Protein AF-A0A950A3G1-F1 (afdb_monomer)

pLDDT: mean 73.84, std 21.37, range [35.53, 98.0]

Foldseek 3Di:
DDDDDDDPDQADPVRHGDPPRDPCPVPDDPPDDDPVVVVVVQQQDADPVVRHGVVVVVVVVLVVCVVVVNVVSVQVVCCVPVNDDPDPPDPPPPPDDDPPDDPDPPDPDDDDPDDDDDDDDD

Structure (mmCIF, N/CA/C/O backbone):
data_AF-A0A950A3G1-F1
#
_entry.id   AF-A0A950A3G1-F1
#
loop_
_atom_site.group_PDB
_atom_site.id
_atom_site.type_symbol
_atom_site.label_atom_id
_atom_site.label_alt_id
_atom_site.label_comp_id
_atom_site.label_asym_id
_atom_site.label_entity_id
_atom_site.label_seq_id
_atom_site.pdbx_PDB_ins_code
_atom_site.Cartn_x
_atom_site.Cartn_y
_atom_site.Cartn_z
_atom_site.occupancy
_atom_site.B_iso_or_equiv
_atom_site.auth_seq_id
_atom_site.auth_comp_id
_atom_site.auth_asym_id
_atom_site.auth_atom_id
_atom_site.pdbx_PDB_model_num
ATOM 1 N N . MET A 1 1 ? 57.817 8.755 -22.681 1.00 37.53 1 MET A N 1
ATOM 2 C CA . MET A 1 1 ? 57.563 7.371 -22.216 1.00 37.53 1 MET A CA 1
ATOM 3 C C . MET A 1 1 ? 56.118 7.271 -21.725 1.00 37.53 1 MET A C 1
ATOM 5 O O . MET A 1 1 ? 55.855 7.614 -20.581 1.00 37.53 1 MET A O 1
ATOM 9 N N . ALA A 1 2 ? 55.164 6.903 -22.586 1.00 41.31 2 ALA A N 1
ATOM 10 C CA . ALA A 1 2 ? 53.751 6.778 -22.208 1.00 41.31 2 ALA A CA 1
ATOM 11 C C . ALA A 1 2 ? 53.476 5.365 -21.666 1.00 41.31 2 ALA A C 1
ATOM 13 O O . ALA A 1 2 ? 53.650 4.382 -22.387 1.00 41.31 2 ALA A O 1
ATOM 14 N N . LYS A 1 3 ? 53.083 5.254 -20.391 1.00 38.50 3 LYS A N 1
ATOM 15 C CA . LYS A 1 3 ? 52.658 3.985 -19.782 1.00 38.50 3 LYS A CA 1
ATOM 16 C C . LYS A 1 3 ? 51.283 3.604 -20.337 1.00 38.50 3 LYS A C 1
ATOM 18 O O . LYS A 1 3 ? 50.331 4.363 -20.204 1.00 38.50 3 LYS A O 1
ATOM 23 N N . ARG A 1 4 ? 51.183 2.427 -20.958 1.00 45.81 4 ARG A N 1
ATOM 24 C CA . ARG A 1 4 ? 49.903 1.784 -21.280 1.00 45.81 4 ARG A CA 1
ATOM 25 C C . ARG A 1 4 ? 49.371 1.165 -19.989 1.00 45.81 4 ARG A C 1
ATOM 27 O O . ARG A 1 4 ? 49.920 0.170 -19.525 1.00 45.81 4 ARG A O 1
ATOM 34 N N . GLU A 1 5 ? 48.359 1.775 -19.384 1.00 44.16 5 GLU A N 1
ATOM 35 C CA . GLU A 1 5 ? 47.671 1.188 -18.233 1.00 44.16 5 GLU A CA 1
ATOM 36 C C . GLU A 1 5 ? 46.819 0.004 -18.705 1.00 44.16 5 GLU A C 1
ATOM 38 O O . GLU A 1 5 ? 45.947 0.134 -19.566 1.00 44.16 5 GLU A O 1
ATOM 43 N N . ALA A 1 6 ? 47.125 -1.183 -18.182 1.00 46.53 6 ALA A N 1
ATOM 44 C CA . ALA A 1 6 ? 46.404 -2.408 -18.480 1.00 46.53 6 ALA A CA 1
ATOM 45 C C . ALA A 1 6 ? 44.956 -2.292 -17.980 1.00 46.53 6 ALA A C 1
ATOM 47 O O . ALA A 1 6 ? 44.712 -2.095 -16.792 1.00 46.53 6 ALA A O 1
ATOM 48 N N . THR A 1 7 ? 43.986 -2.423 -18.885 1.00 55.41 7 THR A N 1
ATOM 49 C CA . THR A 1 7 ? 42.561 -2.411 -18.545 1.00 55.41 7 THR A CA 1
ATOM 50 C C . THR A 1 7 ? 42.242 -3.653 -17.709 1.00 55.41 7 THR A C 1
ATOM 52 O O . THR A 1 7 ? 42.197 -4.771 -18.220 1.00 55.41 7 THR A O 1
ATOM 55 N N . GLU A 1 8 ? 42.071 -3.472 -16.402 1.00 62.94 8 GLU A N 1
ATOM 56 C CA . GLU A 1 8 ? 41.800 -4.550 -15.452 1.00 62.94 8 GLU A CA 1
ATOM 57 C C . GLU A 1 8 ? 40.549 -5.353 -15.863 1.00 62.94 8 GLU A C 1
ATOM 59 O O . GLU A 1 8 ? 39.466 -4.797 -16.079 1.00 62.94 8 GLU A O 1
ATOM 64 N N . LYS A 1 9 ? 40.684 -6.682 -15.983 1.00 66.00 9 LYS A N 1
ATOM 65 C CA . LYS A 1 9 ? 39.572 -7.588 -16.323 1.00 66.00 9 LYS A CA 1
ATOM 66 C C . LYS A 1 9 ? 38.455 -7.448 -15.283 1.00 66.00 9 LYS A C 1
ATOM 68 O O . LYS A 1 9 ? 38.609 -7.876 -14.140 1.00 66.00 9 LYS A O 1
ATOM 73 N N . LYS A 1 10 ? 37.299 -6.910 -15.697 1.00 74.06 10 LYS A N 1
ATOM 74 C CA . LYS A 1 10 ? 36.147 -6.661 -14.806 1.00 74.06 10 LYS A CA 1
ATOM 75 C C . LYS A 1 10 ? 35.378 -7.913 -14.354 1.00 74.06 10 LYS A C 1
ATOM 77 O O . LYS A 1 10 ? 34.407 -7.834 -13.598 1.00 74.06 10 LYS A O 1
ATOM 82 N N . ARG A 1 11 ? 35.765 -9.078 -14.871 1.00 83.88 11 ARG A N 1
ATOM 83 C CA . ARG A 1 11 ? 35.078 -10.354 -14.670 1.00 83.88 11 ARG A CA 1
ATOM 84 C C . ARG A 1 11 ? 36.040 -11.410 -14.132 1.00 83.88 11 ARG A C 1
ATOM 86 O O . ARG A 1 11 ? 37.248 -11.320 -14.353 1.00 83.88 11 ARG A O 1
ATOM 93 N N . ASP A 1 12 ? 35.505 -12.358 -13.375 1.00 87.12 12 ASP A N 1
ATOM 94 C CA . ASP A 1 12 ? 36.216 -13.566 -12.964 1.00 87.12 12 ASP A CA 1
ATOM 95 C C . ASP A 1 12 ? 36.264 -14.594 -14.107 1.00 87.12 12 ASP A C 1
ATOM 97 O O . ASP A 1 12 ? 35.640 -14.412 -15.156 1.00 87.12 12 ASP A O 1
ATOM 101 N N . ASP A 1 13 ? 36.993 -15.690 -13.899 1.00 85.75 13 ASP A N 1
ATOM 102 C CA . ASP A 1 13 ? 37.153 -16.752 -14.903 1.00 85.75 13 ASP A CA 1
ATOM 103 C C . ASP A 1 13 ? 35.841 -17.506 -15.195 1.00 85.75 13 ASP A C 1
ATOM 105 O O . ASP A 1 13 ? 35.749 -18.251 -16.166 1.00 85.75 13 ASP A O 1
ATOM 109 N N . LYS A 1 14 ? 34.797 -17.275 -14.385 1.00 86.56 14 LYS A N 1
ATOM 110 C CA . LYS A 1 14 ? 33.432 -17.791 -14.570 1.00 86.56 14 LYS A CA 1
ATOM 111 C C . LYS A 1 14 ? 32.496 -16.750 -15.205 1.00 86.56 14 LYS A C 1
ATOM 113 O O . LYS A 1 14 ? 31.288 -16.961 -15.260 1.00 86.56 14 LYS A O 1
ATOM 118 N N . GLY A 1 15 ? 33.029 -15.615 -15.663 1.00 85.94 15 GLY A N 1
ATOM 119 C CA . GLY A 1 15 ? 32.287 -14.557 -16.349 1.00 85.94 15 GLY A CA 1
ATOM 120 C C . GLY A 1 15 ? 31.462 -13.632 -15.444 1.00 85.94 15 GLY A C 1
ATOM 121 O O . GLY A 1 15 ? 30.763 -12.753 -15.959 1.00 85.94 15 GLY A O 1
ATOM 122 N N . ARG A 1 16 ? 31.541 -13.773 -14.117 1.00 87.56 16 ARG A N 1
ATOM 123 C CA . ARG A 1 16 ? 30.827 -12.935 -13.138 1.00 87.56 16 ARG A CA 1
ATOM 124 C 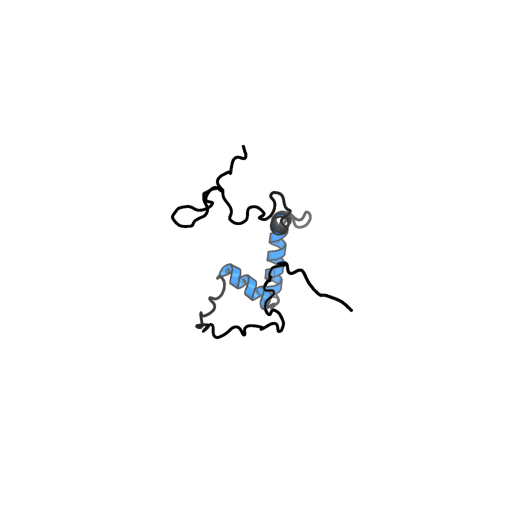C . ARG A 1 16 ? 31.598 -11.647 -12.889 1.00 87.56 16 ARG A C 1
ATOM 126 O O . ARG A 1 16 ? 32.824 -11.646 -12.930 1.00 87.56 16 ARG A O 1
ATOM 133 N N . PHE A 1 17 ? 30.906 -10.546 -12.600 1.00 87.00 17 PHE A N 1
ATOM 134 C CA . PHE A 1 17 ? 31.588 -9.324 -12.169 1.00 87.00 17 PHE A CA 1
ATOM 135 C C . PHE A 1 17 ? 32.329 -9.565 -10.854 1.00 87.00 17 PHE A C 1
ATOM 137 O O . PHE A 1 17 ? 31.805 -10.211 -9.943 1.00 87.00 17 PHE A O 1
ATOM 144 N N . ARG A 1 18 ? 33.557 -9.049 -10.758 1.00 85.44 18 ARG A N 1
ATOM 145 C CA . ARG A 1 18 ? 34.331 -9.136 -9.516 1.00 85.44 18 ARG A CA 1
ATOM 146 C C . ARG A 1 18 ? 33.607 -8.376 -8.399 1.00 85.44 18 ARG A C 1
ATOM 148 O O . ARG A 1 18 ? 32.913 -7.392 -8.651 1.00 85.44 18 ARG A O 1
ATOM 155 N N . LYS A 1 19 ? 33.766 -8.819 -7.148 1.00 76.88 19 LYS A N 1
ATOM 156 C CA . LYS A 1 19 ? 33.143 -8.166 -5.982 1.00 76.88 19 LYS A CA 1
ATOM 157 C C . LYS A 1 19 ? 33.527 -6.680 -5.948 1.00 76.88 19 LYS A C 1
ATOM 159 O O . LYS A 1 19 ? 34.701 -6.346 -6.050 1.00 76.88 19 LYS A O 1
ATOM 164 N N . GLY A 1 20 ? 32.533 -5.801 -5.821 1.00 77.38 20 GLY A N 1
ATOM 165 C CA . GLY A 1 20 ? 32.730 -4.345 -5.842 1.00 77.38 20 GLY A CA 1
ATOM 166 C C . GLY A 1 20 ? 32.781 -3.721 -7.241 1.00 77.38 20 GLY A C 1
ATOM 167 O O . GLY A 1 20 ? 32.798 -2.498 -7.351 1.00 77.38 20 GLY A O 1
ATOM 168 N N . GLN A 1 21 ? 32.743 -4.521 -8.308 1.00 77.31 21 GLN A N 1
ATOM 169 C CA . GLN A 1 21 ? 32.636 -4.030 -9.676 1.00 77.31 21 GLN A CA 1
ATOM 170 C C . GLN A 1 21 ? 31.206 -4.225 -10.182 1.00 77.31 21 GLN A C 1
ATOM 172 O O . GLN A 1 21 ? 30.657 -5.322 -10.168 1.00 77.31 21 GLN A O 1
ATOM 177 N N . SER A 1 22 ? 30.592 -3.129 -10.619 1.00 76.25 22 SER A N 1
ATOM 178 C CA . SER A 1 22 ? 29.284 -3.135 -11.271 1.00 76.25 22 SER A CA 1
ATOM 179 C C . SER A 1 22 ? 29.473 -3.106 -12.785 1.00 76.25 22 SER A C 1
ATOM 181 O O . SER A 1 22 ? 30.332 -2.383 -13.296 1.00 76.25 22 SER A O 1
ATOM 183 N N . GLY A 1 23 ? 28.634 -3.843 -13.515 1.00 78.81 23 GLY A N 1
ATOM 184 C CA . GLY A 1 23 ? 28.532 -3.714 -14.971 1.00 78.81 23 GLY A CA 1
ATOM 185 C C . GLY A 1 23 ? 28.042 -2.334 -15.415 1.00 78.81 23 GLY A C 1
ATOM 186 O O . GLY A 1 23 ? 28.355 -1.905 -16.520 1.00 78.81 23 GLY A O 1
ATOM 187 N N . ASN A 1 24 ? 27.345 -1.616 -14.528 1.00 79.50 24 ASN A N 1
ATOM 188 C CA . ASN A 1 24 ? 26.914 -0.239 -14.720 1.00 79.50 24 ASN A CA 1
ATOM 189 C C . ASN A 1 24 ? 27.533 0.657 -13.635 1.00 79.50 24 ASN A C 1
ATOM 191 O O . ASN A 1 24 ? 26.962 0.837 -12.556 1.00 79.50 24 ASN A O 1
ATOM 195 N N . ALA A 1 25 ? 28.735 1.178 -13.899 1.00 70.19 25 ALA A N 1
ATOM 196 C CA . ALA A 1 25 ? 29.442 2.080 -12.984 1.00 70.19 25 ALA A CA 1
ATOM 197 C C . ALA A 1 25 ? 28.739 3.445 -12.838 1.00 70.19 25 ALA A C 1
ATOM 199 O O . ALA A 1 25 ? 28.834 4.063 -11.784 1.00 70.19 25 ALA A O 1
ATOM 200 N N . GLY A 1 26 ? 27.991 3.865 -13.865 1.00 71.62 26 GLY A N 1
ATOM 201 C CA . GLY A 1 26 ? 27.104 5.032 -13.851 1.00 71.62 26 GLY A CA 1
ATOM 202 C C . GLY A 1 26 ? 25.664 4.686 -13.473 1.00 71.62 26 GLY A C 1
ATOM 203 O O . GLY A 1 26 ? 24.744 5.393 -13.877 1.00 71.62 26 GLY A O 1
ATOM 204 N N . GLY A 1 27 ? 25.452 3.578 -12.749 1.00 76.75 27 GLY A N 1
ATOM 205 C CA . GLY A 1 27 ? 24.145 3.233 -12.195 1.00 76.75 27 GLY A CA 1
ATOM 206 C C . GLY A 1 27 ? 23.566 4.377 -11.364 1.00 76.75 27 GLY A C 1
ATOM 207 O O . GLY A 1 27 ? 24.232 5.381 -11.115 1.00 76.75 27 GLY A O 1
ATOM 208 N N . ARG A 1 28 ? 22.309 4.231 -10.933 1.00 81.00 28 ARG A N 1
ATOM 209 C CA . ARG A 1 28 ? 21.576 5.298 -10.240 1.00 81.00 28 ARG A CA 1
ATOM 210 C C . ARG A 1 28 ? 22.473 6.000 -9.195 1.00 81.00 28 ARG A C 1
ATOM 212 O O . ARG A 1 28 ? 22.938 5.320 -8.276 1.00 81.00 28 ARG A O 1
ATOM 219 N N . PRO A 1 29 ? 22.734 7.317 -9.334 1.00 81.19 29 PRO A N 1
ATOM 220 C CA . PRO A 1 29 ? 23.688 8.022 -8.488 1.00 81.19 29 PRO A CA 1
ATOM 221 C C . PRO A 1 29 ? 23.382 7.827 -7.006 1.00 81.19 29 PRO A C 1
ATOM 223 O O . PRO A 1 29 ? 22.217 7.868 -6.582 1.00 81.19 29 PRO A O 1
ATOM 226 N N . LYS A 1 30 ? 24.436 7.625 -6.211 1.00 73.94 30 LYS A N 1
ATOM 227 C CA . LYS A 1 30 ? 24.322 7.566 -4.751 1.00 73.94 30 LYS A CA 1
ATOM 228 C C . LYS A 1 30 ? 23.736 8.889 -4.250 1.00 73.94 30 LYS A C 1
ATOM 230 O O . LYS A 1 30 ? 24.162 9.950 -4.690 1.00 73.94 30 LYS A O 1
ATOM 235 N N . GLY A 1 31 ? 22.746 8.815 -3.362 1.00 74.00 31 GLY A N 1
ATOM 236 C CA . GLY A 1 31 ? 22.040 9.995 -2.846 1.00 74.00 31 GLY A CA 1
ATOM 237 C C . GLY A 1 31 ? 20.922 10.530 -3.746 1.00 74.00 31 GLY A C 1
ATOM 238 O O . GLY A 1 31 ? 20.284 11.514 -3.389 1.00 74.00 31 GLY A O 1
ATOM 239 N N . SER A 1 32 ? 20.636 9.892 -4.888 1.00 80.44 32 SER A N 1
ATOM 240 C CA . SER A 1 32 ? 19.459 10.264 -5.678 1.00 80.44 32 SER A CA 1
ATOM 241 C C . SER A 1 32 ? 18.164 9.988 -4.909 1.00 80.44 32 SER A C 1
ATOM 243 O O . SER A 1 32 ? 17.985 8.930 -4.301 1.00 80.44 32 SER A O 1
ATOM 245 N N . VAL A 1 33 ? 17.239 10.948 -4.962 1.00 83.44 33 VAL A N 1
ATOM 246 C CA . VAL A 1 33 ? 15.938 10.842 -4.299 1.00 83.44 33 VAL A CA 1
ATOM 247 C C . VAL A 1 33 ? 15.141 9.708 -4.934 1.00 83.44 33 VAL A C 1
ATOM 249 O O . VAL A 1 33 ? 14.942 9.668 -6.149 1.00 83.44 33 VAL A O 1
ATOM 252 N N . SER A 1 34 ? 14.695 8.769 -4.106 1.00 89.62 34 SER A N 1
ATOM 253 C CA . SER A 1 34 ? 13.828 7.664 -4.501 1.00 89.62 34 SER A CA 1
ATOM 254 C C . SER A 1 34 ? 12.412 7.950 -4.023 1.00 89.62 34 SER A C 1
ATOM 256 O O . SER A 1 34 ? 12.163 7.970 -2.819 1.00 89.62 34 SER A O 1
ATOM 258 N N . LEU A 1 35 ? 11.477 8.134 -4.961 1.00 91.25 35 LEU A N 1
ATOM 259 C CA . LEU A 1 35 ? 10.056 8.317 -4.643 1.00 91.25 35 LEU A CA 1
ATOM 260 C C . LEU A 1 35 ? 9.513 7.151 -3.814 1.00 91.25 35 LEU A C 1
ATOM 262 O O . LEU A 1 35 ? 8.745 7.361 -2.888 1.00 91.25 35 LEU A O 1
ATOM 266 N N . THR A 1 36 ? 9.973 5.927 -4.081 1.00 90.25 36 THR A N 1
ATOM 267 C CA . THR A 1 36 ? 9.620 4.752 -3.278 1.00 90.25 36 THR A CA 1
ATOM 268 C C . THR A 1 36 ? 10.082 4.890 -1.831 1.00 90.25 36 THR A C 1
ATOM 270 O O . THR A 1 36 ? 9.369 4.480 -0.921 1.00 90.25 36 THR A O 1
ATOM 273 N N . THR A 1 37 ? 11.269 5.455 -1.603 1.00 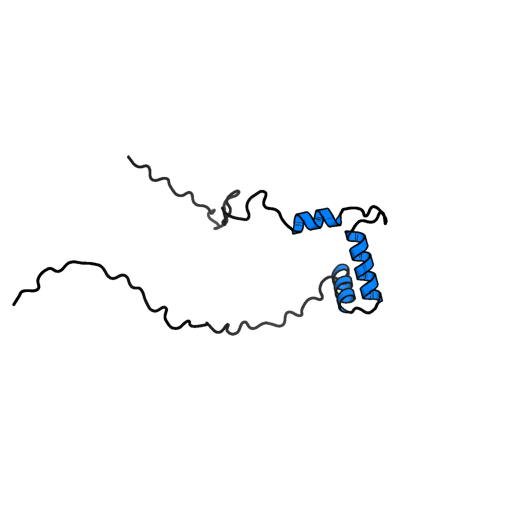90.38 37 THR A N 1
ATOM 274 C CA . THR A 1 37 ? 11.781 5.692 -0.249 1.00 90.38 37 THR A CA 1
ATOM 275 C C . THR A 1 37 ? 10.956 6.768 0.445 1.00 90.38 37 THR A C 1
ATOM 277 O O . THR A 1 37 ? 10.487 6.536 1.554 1.00 90.38 37 THR A O 1
ATOM 280 N N . LEU A 1 38 ? 10.699 7.895 -0.226 1.00 93.44 38 LEU A N 1
ATOM 281 C CA . LEU A 1 38 ? 9.855 8.966 0.311 1.00 93.44 38 LEU A CA 1
ATOM 282 C C . LEU A 1 38 ? 8.443 8.476 0.648 1.00 93.44 38 LEU A C 1
ATOM 284 O O . LEU A 1 38 ? 7.952 8.735 1.739 1.00 93.44 38 LEU A O 1
ATOM 288 N N . LEU A 1 39 ? 7.825 7.703 -0.246 1.00 92.94 39 LEU A N 1
ATOM 289 C CA . LEU A 1 39 ? 6.500 7.134 -0.026 1.00 92.94 39 LEU A CA 1
ATOM 290 C C . LEU A 1 39 ? 6.486 6.193 1.183 1.00 92.94 39 LEU A C 1
ATOM 292 O O . LEU A 1 39 ? 5.574 6.266 1.995 1.00 92.94 39 LEU A O 1
ATOM 296 N N . ARG A 1 40 ? 7.502 5.334 1.343 1.00 93.69 40 ARG A N 1
ATOM 297 C CA . ARG A 1 40 ? 7.608 4.467 2.529 1.00 93.69 40 ARG A CA 1
ATOM 298 C C . ARG A 1 40 ? 7.683 5.277 3.819 1.00 93.69 40 ARG A C 1
ATOM 300 O O . ARG A 1 40 ? 7.055 4.879 4.790 1.00 93.69 40 ARG A O 1
ATOM 307 N N . HIS A 1 41 ? 8.425 6.384 3.827 1.00 94.75 41 HIS A N 1
ATOM 308 C CA . HIS A 1 41 ? 8.486 7.268 4.989 1.00 94.75 41 HIS A CA 1
ATOM 309 C C . HIS A 1 41 ? 7.133 7.921 5.266 1.00 94.75 41 HIS A C 1
ATOM 311 O O . HIS A 1 41 ? 6.633 7.777 6.376 1.00 94.75 41 HIS A O 1
ATOM 317 N N . ALA A 1 42 ? 6.503 8.520 4.253 1.00 93.69 42 ALA A N 1
ATOM 318 C CA . ALA A 1 42 ? 5.187 9.140 4.392 1.00 93.69 42 ALA A CA 1
ATOM 319 C C . ALA A 1 42 ? 4.136 8.147 4.922 1.00 93.69 42 ALA A C 1
ATOM 321 O O . ALA A 1 42 ? 3.373 8.454 5.827 1.00 93.69 42 ALA A O 1
ATOM 322 N N . LEU A 1 43 ? 4.133 6.907 4.426 1.00 94.81 43 LEU A N 1
ATOM 323 C CA . LEU A 1 43 ? 3.197 5.869 4.870 1.00 94.81 43 LEU A CA 1
ATOM 324 C C . LEU A 1 43 ? 3.339 5.487 6.357 1.00 94.81 43 LEU A C 1
ATOM 326 O O . LEU A 1 43 ? 2.372 4.998 6.947 1.00 94.81 43 LEU A O 1
ATOM 330 N N . LEU A 1 44 ? 4.515 5.689 6.958 1.00 95.31 44 LEU A N 1
ATOM 331 C CA . LEU A 1 44 ? 4.766 5.437 8.381 1.00 95.31 44 LEU A CA 1
ATOM 332 C C . LEU A 1 44 ? 4.348 6.606 9.279 1.00 95.31 44 LEU A C 1
ATOM 334 O O . LEU A 1 44 ? 4.248 6.422 10.492 1.00 95.31 44 LEU A O 1
ATOM 338 N N . GLU A 1 45 ? 4.103 7.787 8.713 1.00 94.38 45 GLU A N 1
ATOM 339 C CA . GLU A 1 45 ? 3.684 8.955 9.481 1.00 94.38 45 GLU A CA 1
ATOM 340 C C . GLU A 1 45 ? 2.309 8.717 10.108 1.00 94.38 45 GLU A C 1
ATOM 342 O O . GLU A 1 45 ? 1.390 8.178 9.481 1.00 94.38 45 GLU A O 1
ATOM 347 N N . ALA A 1 46 ? 2.188 9.100 11.380 1.00 90.50 46 ALA A N 1
ATOM 348 C CA . ALA A 1 46 ? 0.937 9.049 12.113 1.00 90.50 46 ALA A CA 1
ATOM 349 C C . ALA A 1 46 ? 0.126 10.312 11.834 1.00 90.50 46 ALA A C 1
ATOM 351 O O . ALA A 1 46 ? 0.613 11.431 11.993 1.00 90.50 46 ALA A O 1
ATOM 352 N N . ASP A 1 47 ? -1.134 10.122 11.475 1.00 89.06 47 ASP A N 1
ATOM 353 C CA . ASP A 1 47 ? -2.082 11.212 11.347 1.00 89.06 47 ASP A CA 1
ATOM 354 C C . ASP A 1 47 ? -2.362 11.819 12.735 1.00 89.06 47 ASP A C 1
ATOM 356 O O . ASP A 1 47 ? -2.688 11.092 13.687 1.00 89.06 47 ASP A O 1
ATOM 360 N N . PRO A 1 48 ? -2.230 13.148 12.886 1.00 86.25 48 PRO A N 1
ATOM 361 C CA . PRO A 1 48 ? -2.377 13.818 14.172 1.00 86.25 48 PRO A CA 1
ATOM 362 C C . PRO A 1 48 ? -3.790 13.701 14.757 1.00 86.25 48 PRO A C 1
ATOM 364 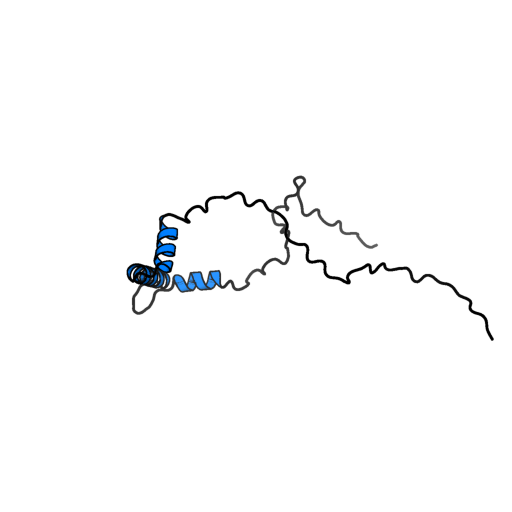O O . PRO A 1 48 ? -3.924 13.706 15.986 1.00 86.25 48 PRO A O 1
ATOM 367 N N . THR A 1 49 ? -4.805 13.561 13.905 1.00 89.62 49 THR A N 1
ATOM 368 C CA . THR A 1 49 ? -6.224 13.492 14.260 1.00 89.62 49 THR A CA 1
ATOM 369 C C . THR A 1 49 ? -6.642 12.063 14.570 1.00 89.62 49 THR A C 1
ATOM 371 O O . THR A 1 49 ? -7.190 11.796 15.637 1.00 89.62 49 THR A O 1
ATOM 374 N N . THR A 1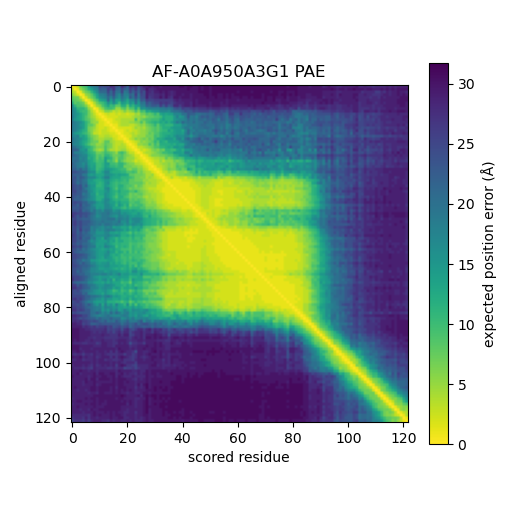 50 ? -6.365 11.122 13.666 1.00 87.62 50 THR A N 1
ATOM 375 C CA . THR A 1 50 ? -6.840 9.734 13.817 1.00 87.62 50 THR A CA 1
ATOM 376 C C . THR A 1 50 ? -5.906 8.865 14.660 1.00 87.62 50 THR A C 1
ATOM 378 O O . THR A 1 50 ? -6.287 7.762 15.052 1.00 87.62 50 THR A O 1
ATOM 381 N N . LYS A 1 51 ? -4.676 9.337 14.929 1.00 90.75 51 LYS A N 1
ATOM 382 C CA . LYS A 1 51 ? -3.582 8.598 15.592 1.00 90.75 51 LYS A CA 1
ATOM 383 C C . LYS A 1 51 ? -3.188 7.289 14.892 1.00 90.75 51 LYS A C 1
ATOM 385 O O . LYS A 1 51 ? -2.424 6.502 15.445 1.00 90.75 51 LYS A O 1
ATOM 390 N N . LYS A 1 52 ? -3.675 7.054 13.672 1.00 91.62 52 LYS A N 1
ATOM 391 C CA . LYS A 1 52 ? -3.312 5.913 12.825 1.00 91.62 52 LYS A CA 1
ATOM 392 C C . LYS A 1 52 ? -2.247 6.331 11.820 1.00 91.62 52 LYS A C 1
ATOM 394 O O . LYS A 1 52 ? -2.218 7.478 11.383 1.00 91.62 52 LYS A O 1
ATOM 399 N N . THR A 1 53 ? -1.407 5.390 11.400 1.00 96.00 53 THR A N 1
ATOM 400 C CA . THR A 1 53 ? -0.493 5.642 10.281 1.00 96.00 53 THR A CA 1
ATOM 401 C C . THR A 1 53 ? -1.264 5.825 8.978 1.00 96.00 53 THR A C 1
ATOM 403 O O . THR A 1 53 ? -2.330 5.225 8.793 1.00 96.00 53 THR A O 1
ATOM 406 N N . LEU A 1 54 ? -0.719 6.606 8.044 1.00 94.50 54 LEU A N 1
ATOM 407 C CA . LEU A 1 54 ? -1.303 6.751 6.706 1.00 94.50 54 LEU A CA 1
ATOM 408 C C . LEU A 1 54 ? -1.429 5.396 5.992 1.00 94.50 54 LEU A C 1
ATOM 410 O O . LEU A 1 54 ? -2.439 5.131 5.340 1.00 94.50 54 LEU A O 1
ATOM 414 N N . ALA A 1 55 ? -0.467 4.487 6.194 1.00 95.19 55 ALA A N 1
ATOM 415 C CA . ALA A 1 55 ? -0.567 3.108 5.719 1.00 95.19 55 ALA A CA 1
ATOM 416 C C . ALA A 1 55 ? -1.821 2.396 6.241 1.00 95.19 55 ALA A C 1
ATOM 418 O O . ALA A 1 55 ? -2.517 1.731 5.474 1.00 95.19 55 ALA A O 1
ATOM 419 N N . ARG A 1 56 ? -2.127 2.532 7.538 1.00 96.06 56 ARG A N 1
ATOM 420 C CA . ARG A 1 56 ? -3.302 1.886 8.125 1.00 96.06 56 ARG A CA 1
ATOM 421 C C . ARG A 1 56 ? -4.594 2.457 7.553 1.00 96.06 56 ARG A C 1
ATOM 423 O O . ARG A 1 56 ? -5.500 1.686 7.261 1.00 96.06 56 ARG A O 1
ATOM 430 N N . GLN A 1 57 ? -4.664 3.770 7.366 1.00 95.75 57 GLN A N 1
ATOM 431 C CA . GLN A 1 57 ? -5.843 4.417 6.788 1.00 95.75 57 GLN A CA 1
ATOM 432 C C . GLN A 1 57 ? -6.080 4.004 5.331 1.00 95.75 57 GLN A C 1
ATOM 434 O O . GLN A 1 57 ? -7.215 3.734 4.951 1.00 95.75 57 GLN A O 1
ATOM 439 N N . LEU A 1 58 ? -5.016 3.875 4.534 1.00 96.06 58 LEU A N 1
ATOM 440 C CA . LEU A 1 58 ? -5.115 3.358 3.167 1.00 96.06 58 LEU A CA 1
ATOM 441 C C . LEU A 1 58 ? -5.644 1.922 3.130 1.00 96.06 58 LEU A C 1
ATOM 443 O O . LEU A 1 58 ? -6.486 1.604 2.296 1.00 96.06 58 LEU A O 1
ATOM 447 N N . ILE A 1 59 ? -5.185 1.066 4.048 1.00 96.56 59 ILE A N 1
ATOM 448 C CA . ILE A 1 59 ? -5.698 -0.304 4.168 1.00 96.56 59 ILE A CA 1
ATOM 449 C C . ILE A 1 59 ? -7.173 -0.292 4.586 1.00 96.56 59 ILE A C 1
ATOM 451 O O . ILE A 1 59 ? -7.970 -1.007 3.986 1.00 96.56 59 ILE A O 1
ATOM 455 N N . ASP A 1 60 ? -7.549 0.529 5.573 1.00 96.19 60 ASP A N 1
ATOM 456 C CA . ASP A 1 60 ? -8.942 0.656 6.020 1.00 96.19 60 ASP A CA 1
ATOM 457 C C . ASP A 1 60 ? -9.851 1.096 4.850 1.00 96.19 60 ASP A C 1
ATOM 459 O O . ASP A 1 60 ? -10.912 0.510 4.639 1.00 96.19 60 ASP A O 1
ATOM 463 N N . SER A 1 61 ? -9.405 2.061 4.036 1.00 96.69 61 SER A N 1
ATOM 464 C CA . SER A 1 61 ? -10.127 2.513 2.838 1.00 96.69 61 SER A CA 1
ATOM 465 C C . SER A 1 61 ? -10.223 1.432 1.760 1.00 96.69 61 SER A C 1
ATOM 467 O O . SER A 1 61 ? -11.290 1.260 1.180 1.00 96.69 61 SER A O 1
ATOM 469 N N . LEU A 1 62 ? -9.145 0.685 1.500 1.00 97.50 62 LEU A N 1
ATOM 470 C CA . LEU A 1 62 ? -9.151 -0.417 0.533 1.00 97.50 62 LEU A CA 1
ATOM 471 C C . LEU A 1 62 ? -10.158 -1.505 0.930 1.00 97.50 62 LEU A C 1
ATOM 473 O O . LEU A 1 62 ? -10.897 -2.009 0.088 1.00 97.50 62 LEU A O 1
ATOM 477 N N . VAL A 1 63 ? -10.199 -1.856 2.217 1.00 97.06 63 VAL A N 1
ATOM 478 C CA . VAL A 1 63 ? -11.153 -2.842 2.738 1.00 97.06 63 VAL A CA 1
ATOM 479 C C . VAL A 1 63 ? -12.583 -2.311 2.647 1.00 97.06 63 VAL A C 1
ATOM 481 O O . VAL A 1 63 ? -13.472 -3.057 2.247 1.00 97.06 63 VAL A O 1
ATOM 484 N N . ALA A 1 64 ? -12.814 -1.034 2.963 1.00 97.88 64 ALA A N 1
ATOM 485 C CA . ALA A 1 64 ? -14.134 -0.420 2.830 1.00 97.88 64 ALA A CA 1
ATOM 486 C C . ALA A 1 64 ? -14.643 -0.450 1.378 1.00 97.88 64 ALA A C 1
ATOM 488 O O . ALA A 1 64 ? -15.787 -0.831 1.146 1.00 97.88 64 ALA A O 1
ATOM 489 N N . GLU A 1 65 ? -13.788 -0.135 0.401 1.00 98.00 65 GLU A N 1
ATOM 490 C CA . GLU A 1 65 ? -14.104 -0.245 -1.030 1.00 98.00 65 GLU A CA 1
ATOM 491 C C . GLU A 1 65 ? -14.454 -1.683 -1.435 1.00 98.00 65 GLU A C 1
ATOM 493 O O . GLU A 1 65 ? -15.455 -1.919 -2.115 1.00 98.00 65 GLU A O 1
ATOM 498 N N . ALA A 1 66 ? -13.667 -2.665 -0.983 1.00 97.12 66 ALA A N 1
ATOM 499 C CA . ALA A 1 66 ? -13.936 -4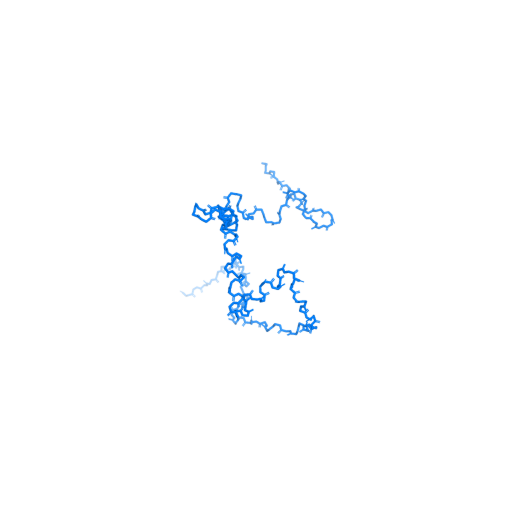.075 -1.259 1.00 97.12 66 ALA A CA 1
ATOM 500 C C . ALA A 1 66 ? -15.288 -4.523 -0.676 1.00 97.12 66 ALA A C 1
ATOM 502 O O . ALA A 1 66 ? -16.072 -5.176 -1.365 1.00 97.12 66 ALA A O 1
ATOM 503 N N . LEU A 1 67 ? -15.595 -4.124 0.564 1.00 97.31 67 LEU A N 1
ATOM 504 C CA . LEU A 1 67 ? -16.890 -4.383 1.205 1.00 97.31 67 LEU A CA 1
ATOM 505 C C . LEU A 1 67 ? -18.048 -3.656 0.504 1.00 97.31 67 LEU A C 1
ATOM 507 O O . LEU A 1 67 ? -19.170 -4.155 0.506 1.00 97.31 67 LEU A O 1
ATOM 511 N N . GLY A 1 68 ? -17.772 -2.516 -0.133 1.00 97.38 68 GLY A N 1
ATOM 512 C CA . GLY A 1 68 ? -18.710 -1.782 -0.984 1.00 97.38 68 GLY A CA 1
ATOM 513 C C . GLY A 1 68 ? -18.997 -2.447 -2.336 1.00 97.38 68 GLY A C 1
ATOM 514 O O . GLY A 1 68 ? -19.795 -1.923 -3.109 1.00 97.38 68 GLY A O 1
ATOM 515 N N . GLY A 1 69 ? -18.373 -3.591 -2.636 1.00 96.19 69 GLY A N 1
ATOM 516 C CA . GLY A 1 69 ? -18.572 -4.330 -3.885 1.00 96.19 69 GLY A CA 1
ATOM 517 C C . GLY A 1 69 ? -17.608 -3.938 -5.006 1.00 96.19 69 GLY A C 1
ATOM 518 O O . GLY A 1 69 ? -17.787 -4.369 -6.147 1.00 96.19 69 GLY A O 1
ATOM 519 N N . ASN A 1 70 ? -16.567 -3.153 -4.715 1.00 97.88 70 ASN A N 1
ATOM 520 C CA . ASN A 1 70 ? -15.515 -2.866 -5.681 1.00 97.88 70 ASN A CA 1
ATOM 521 C C . ASN A 1 70 ? -14.671 -4.130 -5.922 1.00 97.88 70 ASN A C 1
ATOM 523 O O . ASN A 1 70 ? -13.772 -4.465 -5.147 1.00 97.88 70 ASN A O 1
ATOM 527 N N . VAL A 1 71 ? -14.956 -4.828 -7.024 1.00 96.25 71 VAL A N 1
ATOM 528 C CA . VAL A 1 71 ? -14.307 -6.102 -7.382 1.00 96.25 71 VAL A CA 1
ATOM 529 C C . VAL A 1 71 ? -12.789 -5.953 -7.503 1.00 96.25 71 VAL A C 1
ATOM 531 O O . VAL A 1 71 ? -12.059 -6.840 -7.076 1.00 96.25 71 VAL A O 1
ATOM 534 N N . ARG A 1 72 ? -12.286 -4.813 -7.998 1.00 96.56 72 ARG A N 1
ATOM 535 C CA . ARG A 1 72 ? -10.836 -4.575 -8.084 1.00 96.56 72 ARG A CA 1
ATOM 536 C C . ARG A 1 72 ? -10.190 -4.442 -6.711 1.00 96.56 72 ARG A C 1
ATOM 538 O O . ARG A 1 72 ? -9.114 -4.988 -6.494 1.00 96.56 72 ARG A O 1
ATOM 545 N N . ALA A 1 73 ? -10.836 -3.748 -5.777 1.00 96.44 73 ALA A N 1
ATOM 546 C CA . ALA A 1 73 ? -10.349 -3.679 -4.402 1.00 96.44 73 ALA A CA 1
ATOM 547 C C . ALA A 1 73 ? -10.356 -5.068 -3.741 1.00 96.44 73 ALA A C 1
ATOM 549 O O . ALA A 1 73 ? -9.388 -5.435 -3.076 1.00 96.44 73 ALA A O 1
ATOM 550 N N . LEU A 1 74 ? -11.405 -5.863 -3.983 1.00 95.75 74 LEU A N 1
ATOM 551 C CA . LEU A 1 74 ? -11.509 -7.236 -3.490 1.00 95.75 74 LEU A CA 1
ATOM 552 C C . LEU A 1 74 ? -10.386 -8.133 -4.034 1.00 95.75 74 LEU A C 1
ATOM 554 O O . LEU A 1 74 ? -9.744 -8.830 -3.253 1.00 95.75 74 LEU A O 1
ATOM 558 N N . GLU A 1 75 ? -10.102 -8.074 -5.337 1.00 94.75 75 GLU A N 1
ATOM 559 C CA . GLU A 1 75 ? -8.977 -8.786 -5.963 1.00 94.75 75 GLU A CA 1
ATOM 560 C C . GLU A 1 75 ? -7.643 -8.442 -5.285 1.00 94.75 75 GLU A C 1
ATOM 562 O O . GLU A 1 75 ? -6.895 -9.342 -4.910 1.00 94.75 75 GLU A O 1
ATOM 567 N N . VAL A 1 76 ? -7.369 -7.150 -5.058 1.00 95.62 76 VAL A N 1
ATOM 568 C CA . VAL A 1 76 ? -6.133 -6.695 -4.395 1.00 95.62 76 VAL A CA 1
ATOM 569 C C . VAL A 1 76 ? -6.032 -7.229 -2.963 1.00 95.62 76 VAL A C 1
ATOM 571 O O . VAL A 1 76 ? -4.944 -7.607 -2.521 1.00 95.62 76 VAL A O 1
ATOM 574 N N . VAL A 1 77 ? -7.144 -7.260 -2.223 1.00 94.31 77 VAL A N 1
ATOM 575 C CA . VAL A 1 77 ? -7.184 -7.812 -0.860 1.00 94.31 77 VAL A CA 1
ATOM 576 C C . VAL A 1 77 ? -6.884 -9.311 -0.879 1.00 94.31 77 VAL A C 1
ATOM 578 O O . VAL A 1 77 ? -6.013 -9.758 -0.130 1.00 94.31 77 VAL A O 1
ATOM 581 N N . LEU A 1 78 ? -7.545 -10.072 -1.755 1.00 93.56 78 LEU A N 1
ATOM 582 C CA . LEU A 1 78 ? -7.341 -11.517 -1.887 1.00 93.56 78 LEU A CA 1
ATOM 583 C C . LEU A 1 78 ? -5.901 -11.848 -2.297 1.00 93.56 78 LEU A C 1
ATOM 585 O O . LEU A 1 78 ? -5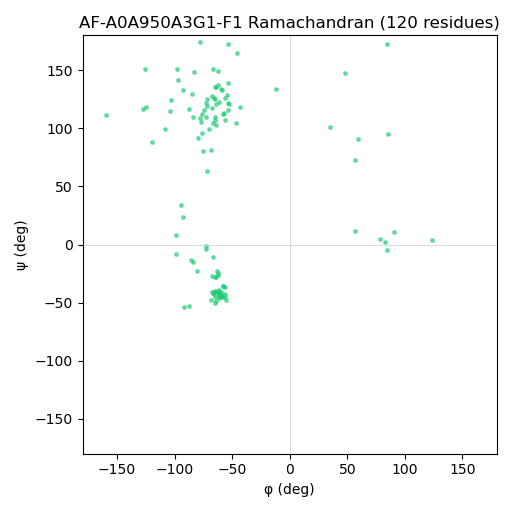.261 -12.689 -1.671 1.00 93.56 78 LEU A O 1
ATOM 589 N N . GLU A 1 79 ? -5.334 -11.118 -3.259 1.00 94.75 79 GLU A N 1
ATOM 590 C CA . GLU A 1 79 ? -3.952 -11.314 -3.709 1.00 94.75 79 GLU A CA 1
ATOM 591 C C . GLU A 1 79 ? -2.918 -11.050 -2.600 1.00 94.75 79 GLU A C 1
ATOM 593 O O . GLU A 1 79 ? -1.824 -11.620 -2.606 1.00 94.75 79 GLU A O 1
ATOM 598 N N . ARG A 1 80 ? -3.241 -10.211 -1.607 1.00 93.56 80 ARG A N 1
ATOM 599 C CA . ARG A 1 80 ? -2.368 -10.003 -0.443 1.00 93.56 80 ARG A CA 1
ATOM 600 C C . ARG A 1 80 ? -2.468 -11.068 0.633 1.00 93.56 80 ARG A C 1
ATOM 602 O O . ARG A 1 80 ? -1.503 -11.200 1.385 1.00 93.56 80 ARG A O 1
ATOM 609 N N . ILE A 1 81 ? -3.572 -11.801 0.697 1.00 92.06 81 ILE A N 1
ATOM 610 C CA . ILE A 1 81 ? -3.781 -12.869 1.677 1.00 92.06 81 ILE A CA 1
ATOM 611 C C . ILE A 1 81 ? -3.321 -14.209 1.096 1.00 92.06 81 ILE A C 1
ATOM 613 O O . ILE A 1 81 ? -2.457 -14.861 1.679 1.00 92.06 81 ILE A O 1
ATOM 617 N N . ASP A 1 82 ? -3.837 -14.573 -0.077 1.00 89.12 82 ASP A N 1
ATOM 618 C CA . ASP A 1 82 ? -3.639 -15.889 -0.696 1.00 89.12 82 ASP A CA 1
ATOM 619 C C . ASP A 1 82 ? -2.531 -15.892 -1.767 1.00 89.12 82 ASP A C 1
ATOM 621 O O . ASP A 1 82 ? -2.098 -16.950 -2.233 1.00 89.12 82 ASP A O 1
ATOM 625 N N . GLY A 1 83 ? -2.018 -14.710 -2.129 1.00 85.69 83 GLY A N 1
ATOM 626 C CA . GLY A 1 83 ? -1.060 -14.531 -3.219 1.00 85.69 83 GLY A CA 1
ATOM 627 C C . GLY A 1 83 ? -1.738 -14.407 -4.589 1.00 85.69 83 GLY A C 1
ATOM 628 O O . GLY A 1 83 ? -2.949 -14.598 -4.713 1.00 85.69 83 GLY A O 1
ATOM 629 N N . PRO A 1 84 ? -0.974 -14.081 -5.649 1.00 82.06 84 PRO A N 1
ATOM 630 C CA . PRO A 1 84 ? -1.518 -14.058 -6.999 1.00 82.06 84 PRO A CA 1
ATOM 631 C C . PRO A 1 84 ? -2.046 -15.442 -7.354 1.00 82.06 84 PRO A C 1
ATOM 633 O O . PRO A 1 84 ? -1.343 -16.447 -7.181 1.00 82.06 84 PRO A O 1
ATOM 636 N N . ALA A 1 85 ? -3.248 -15.491 -7.928 1.00 72.88 85 ALA A N 1
ATOM 637 C CA . ALA A 1 85 ? -3.691 -16.683 -8.627 1.00 72.88 85 ALA A CA 1
ATOM 638 C C . ALA A 1 85 ? -2.606 -17.033 -9.649 1.00 72.88 85 ALA A C 1
ATOM 640 O O . ALA A 1 85 ? -2.238 -16.207 -10.489 1.00 72.88 85 ALA A O 1
ATOM 641 N N . ARG A 1 86 ? -2.031 -18.235 -9.538 1.00 74.56 86 ARG A N 1
ATOM 642 C CA . ARG A 1 86 ? -1.024 -18.687 -10.497 1.00 74.56 86 ARG A CA 1
ATOM 643 C C . ARG A 1 86 ? -1.670 -18.619 -11.870 1.00 74.56 86 ARG A C 1
ATOM 645 O O . ARG A 1 86 ? -2.607 -19.368 -12.137 1.00 74.56 86 ARG A O 1
ATOM 652 N N . ALA A 1 87 ? -1.177 -17.723 -12.722 1.00 70.06 87 ALA A N 1
ATOM 653 C CA . ALA A 1 87 ? -1.531 -17.757 -14.126 1.00 70.06 87 ALA A CA 1
ATOM 654 C C . ALA A 1 87 ? -1.213 -19.174 -14.606 1.00 70.06 87 ALA A C 1
ATOM 656 O O . ALA A 1 87 ? -0.085 -19.647 -14.426 1.00 70.06 87 ALA A O 1
ATOM 657 N N . ALA A 1 88 ? -2.216 -19.879 -15.131 1.00 61.94 88 ALA A N 1
ATOM 658 C CA . ALA A 1 88 ? -1.969 -21.136 -15.809 1.00 61.94 88 ALA A CA 1
ATOM 659 C C . ALA A 1 88 ? -0.912 -20.834 -16.874 1.00 61.94 88 ALA A C 1
ATOM 661 O O . ALA A 1 88 ? -1.140 -19.998 -17.750 1.00 61.94 88 ALA A O 1
ATOM 662 N N . VAL A 1 89 ? 0.272 -21.434 -16.741 1.00 60.47 89 VAL A N 1
ATOM 663 C CA . VAL A 1 89 ? 1.324 -21.350 -17.752 1.00 60.47 89 VAL A CA 1
ATOM 664 C C . VAL A 1 89 ? 0.799 -22.129 -18.953 1.00 60.47 89 VAL A C 1
ATOM 666 O O . VAL A 1 89 ? 1.061 -23.316 -19.103 1.00 60.47 89 VAL A O 1
ATOM 669 N N . GLY A 1 90 ? -0.040 -21.487 -19.762 1.00 51.69 90 GLY A N 1
ATOM 670 C CA . GLY A 1 90 ? -0.264 -21.913 -21.129 1.00 51.69 90 GLY A CA 1
ATOM 671 C C . GLY A 1 90 ? 1.050 -21.698 -21.858 1.00 51.69 90 GLY A C 1
ATOM 672 O O . GLY A 1 90 ? 1.613 -20.605 -21.761 1.00 51.69 90 GLY A O 1
ATOM 673 N N . ASN A 1 91 ? 1.561 -22.740 -22.514 1.00 56.56 91 ASN A N 1
ATOM 674 C CA . ASN A 1 91 ? 2.696 -22.639 -23.424 1.00 56.56 91 ASN A CA 1
ATOM 675 C C . ASN A 1 91 ? 2.466 -21.444 -24.353 1.00 56.56 91 ASN A C 1
ATOM 677 O O . ASN A 1 91 ? 1.635 -21.498 -25.256 1.00 56.56 91 ASN A O 1
ATOM 681 N N . GLN A 1 92 ? 3.169 -20.346 -24.098 1.00 50.12 92 GLN A N 1
ATOM 682 C CA . GLN A 1 92 ? 3.304 -19.292 -25.081 1.00 50.12 92 GLN A CA 1
ATOM 683 C C . GLN A 1 92 ? 4.384 -19.786 -26.028 1.00 50.12 92 GLN A C 1
ATOM 685 O O . GLN A 1 92 ? 5.575 -19.609 -25.773 1.00 50.12 92 GLN A O 1
ATOM 690 N N . ASP A 1 93 ? 3.957 -20.472 -27.085 1.00 49.47 93 ASP A N 1
ATOM 691 C CA . ASP A 1 93 ? 4.786 -20.631 -28.266 1.00 49.47 93 ASP A CA 1
ATOM 692 C C . ASP A 1 93 ? 5.147 -19.211 -28.716 1.00 49.47 93 ASP A C 1
ATOM 694 O O . ASP A 1 93 ? 4.299 -18.417 -29.128 1.00 49.47 93 ASP A O 1
ATOM 698 N N . HIS A 1 94 ? 6.408 -18.844 -28.498 1.00 51.88 94 HIS A N 1
ATOM 699 C CA . HIS A 1 94 ? 6.976 -17.565 -28.894 1.00 51.88 94 HIS A CA 1
ATOM 700 C C . HIS A 1 94 ? 7.147 -17.535 -30.419 1.00 51.88 94 HIS A C 1
ATOM 702 O O . HIS A 1 94 ? 8.268 -17.440 -30.917 1.00 51.88 94 HIS A O 1
ATOM 708 N N . ASP A 1 95 ? 6.052 -17.610 -31.170 1.00 44.97 95 ASP A N 1
ATOM 709 C CA . ASP A 1 95 ? 6.098 -17.447 -32.614 1.00 44.97 95 ASP A CA 1
ATOM 710 C C . ASP A 1 95 ? 6.063 -15.960 -32.986 1.00 44.97 95 ASP A C 1
ATOM 712 O O . ASP A 1 95 ? 5.069 -15.251 -32.848 1.00 44.97 95 ASP A O 1
ATOM 716 N N . ALA A 1 96 ? 7.231 -15.526 -33.465 1.00 56.25 96 ALA A N 1
ATOM 717 C CA . ALA A 1 96 ? 7.477 -14.403 -34.359 1.00 56.25 96 ALA A CA 1
ATOM 718 C C . ALA A 1 96 ? 7.019 -13.008 -33.892 1.00 56.25 96 ALA A C 1
ATOM 720 O O . ALA A 1 96 ? 5.971 -12.492 -34.270 1.00 56.25 96 ALA A O 1
ATOM 721 N N . GLN A 1 97 ? 7.925 -12.295 -33.219 1.00 55.16 97 GLN A N 1
ATOM 722 C CA . GLN A 1 97 ? 7.933 -10.831 -33.302 1.00 55.16 97 GLN A CA 1
ATOM 723 C C . GLN A 1 97 ? 8.177 -10.426 -34.773 1.00 55.16 97 GLN A C 1
ATOM 725 O O . GLN A 1 97 ? 9.214 -10.812 -35.326 1.00 55.16 97 GLN A O 1
ATOM 730 N N . PRO A 1 98 ? 7.299 -9.646 -35.432 1.00 51.75 98 PR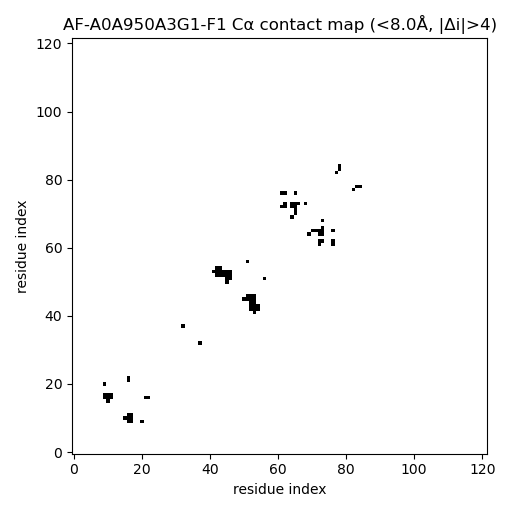O A N 1
ATOM 731 C CA . PRO A 1 98 ? 7.600 -9.125 -36.756 1.00 51.75 98 PRO A CA 1
ATOM 732 C C . PRO A 1 98 ? 8.742 -8.113 -36.640 1.00 51.75 98 PRO A C 1
ATOM 734 O O . PRO A 1 98 ? 8.647 -7.084 -35.969 1.00 51.75 98 PRO A O 1
ATOM 737 N N . ARG A 1 99 ? 9.861 -8.421 -37.295 1.00 51.53 99 ARG A N 1
ATOM 738 C CA . ARG A 1 99 ? 11.012 -7.526 -37.394 1.00 51.53 99 ARG A CA 1
ATOM 739 C C . ARG A 1 99 ? 10.581 -6.298 -38.198 1.00 51.53 99 ARG A C 1
ATOM 741 O O . ARG A 1 99 ? 10.403 -6.390 -39.408 1.00 51.53 99 ARG A O 1
ATOM 748 N N . ILE A 1 100 ? 10.412 -5.158 -37.531 1.00 57.19 100 ILE A N 1
ATOM 749 C CA . ILE A 1 100 ? 10.202 -3.874 -38.205 1.00 57.19 100 ILE A CA 1
ATOM 750 C C . ILE A 1 100 ? 11.479 -3.569 -38.996 1.00 57.19 100 ILE A C 1
ATOM 752 O O . ILE A 1 100 ? 12.510 -3.203 -38.429 1.00 57.19 100 ILE A O 1
ATOM 756 N N . VAL A 1 101 ? 11.430 -3.782 -40.309 1.00 54.41 101 VAL A N 1
ATOM 757 C CA . VAL A 1 101 ? 12.468 -3.342 -41.240 1.00 54.41 101 VAL A CA 1
ATOM 758 C C . VAL A 1 101 ? 12.248 -1.851 -41.460 1.00 54.41 101 VAL A C 1
ATOM 760 O O . VAL A 1 101 ? 11.269 -1.456 -42.085 1.00 54.41 101 VAL A O 1
ATOM 763 N N . ILE A 1 102 ? 13.137 -1.016 -40.922 1.00 53.78 102 ILE A N 1
ATOM 764 C CA . ILE A 1 102 ? 13.195 0.403 -41.286 1.00 53.78 102 ILE A CA 1
ATOM 765 C C . ILE A 1 102 ? 13.826 0.466 -42.688 1.00 53.78 102 ILE A C 1
ATOM 767 O O . ILE A 1 102 ? 14.988 0.073 -42.828 1.00 53.78 102 ILE A O 1
ATOM 771 N N . PRO A 1 103 ? 13.119 0.926 -43.733 1.00 39.16 103 PRO A N 1
ATOM 772 C CA . PRO A 1 103 ? 13.731 1.103 -45.041 1.00 39.16 103 PRO A CA 1
ATOM 773 C C . PRO A 1 103 ? 14.683 2.305 -44.980 1.00 39.16 103 PRO A C 1
ATOM 775 O O . PRO A 1 103 ? 14.273 3.396 -44.587 1.00 39.16 103 PRO A O 1
ATOM 778 N N . GLY A 1 104 ? 15.954 2.110 -45.351 1.00 46.28 104 GLY A N 1
ATOM 779 C CA . GLY A 1 104 ? 16.910 3.209 -45.557 1.00 46.28 104 GLY A CA 1
ATOM 780 C C . GLY A 1 104 ? 18.215 3.172 -44.754 1.00 46.28 104 GLY A C 1
ATOM 781 O O . GLY A 1 104 ? 19.008 4.100 -44.877 1.00 46.28 104 GLY A O 1
ATOM 782 N N . SER A 1 105 ? 18.501 2.133 -43.962 1.00 56.19 105 SER A N 1
ATOM 783 C CA . SER A 1 105 ? 19.796 2.018 -43.263 1.00 56.19 105 SER A CA 1
ATOM 784 C C . SER A 1 105 ? 20.838 1.186 -44.025 1.00 56.19 105 SER A C 1
ATOM 786 O O . SER A 1 105 ? 21.633 0.469 -43.410 1.00 56.19 105 SER A O 1
ATOM 788 N N . GLU A 1 106 ? 20.838 1.246 -45.357 1.00 42.66 106 GLU A N 1
ATOM 789 C CA . GLU A 1 106 ? 21.880 0.616 -46.165 1.00 42.66 106 GLU A CA 1
ATOM 790 C C . GLU A 1 106 ? 23.193 1.401 -46.048 1.00 42.66 106 GLU A C 1
ATOM 792 O O . GLU A 1 106 ? 23.341 2.522 -46.523 1.00 42.66 106 GLU A O 1
ATOM 797 N N . GLY A 1 107 ? 24.158 0.782 -45.368 1.00 40.41 107 GLY A N 1
ATOM 798 C CA . GLY A 1 107 ? 25.565 0.815 -45.757 1.00 40.41 107 GLY A CA 1
ATOM 799 C C . GLY A 1 107 ? 26.237 2.180 -45.895 1.00 40.41 107 GLY A C 1
ATOM 800 O O . GLY A 1 107 ? 26.682 2.533 -46.982 1.00 40.41 107 GLY A O 1
ATOM 801 N N . ARG A 1 108 ? 26.519 2.868 -44.782 1.00 40.62 108 ARG A N 1
ATOM 802 C CA . ARG A 1 108 ? 27.684 3.772 -44.757 1.00 40.62 108 ARG A CA 1
ATOM 803 C C . ARG A 1 108 ? 28.966 2.944 -44.656 1.00 40.62 108 ARG A C 1
ATOM 805 O O . ARG A 1 108 ? 29.522 2.773 -43.575 1.00 40.62 108 ARG A O 1
ATOM 812 N N . ARG A 1 109 ? 29.422 2.411 -45.795 1.00 39.22 109 ARG A N 1
ATOM 813 C CA . ARG A 1 109 ? 30.819 1.996 -45.969 1.00 39.22 109 ARG A CA 1
ATOM 814 C C . ARG A 1 109 ? 31.650 3.258 -46.175 1.00 39.22 109 ARG A C 1
ATOM 816 O O . ARG A 1 109 ? 31.496 3.953 -47.171 1.00 39.22 109 ARG A O 1
ATOM 823 N N . ALA A 1 110 ? 32.492 3.562 -45.195 1.00 43.38 110 ALA A N 1
ATOM 824 C CA . ALA A 1 110 ? 33.561 4.531 -45.341 1.00 43.38 110 ALA A CA 1
ATOM 825 C C . ALA A 1 110 ? 34.553 3.997 -46.383 1.00 43.38 110 ALA A C 1
ATOM 827 O O . ALA A 1 110 ? 35.242 3.015 -46.121 1.00 43.38 110 ALA A O 1
ATOM 828 N N . THR A 1 111 ? 34.602 4.616 -47.560 1.00 38.97 111 THR A N 1
A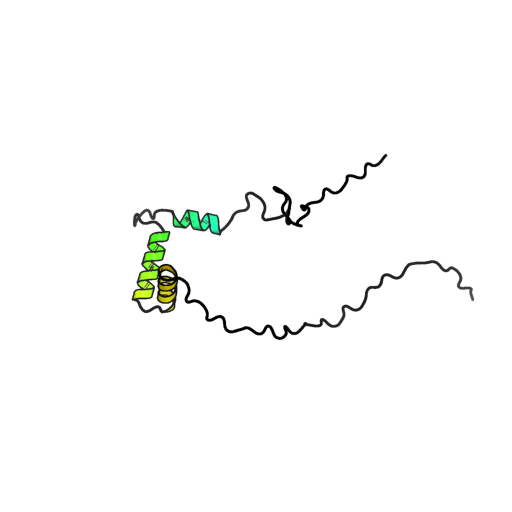TOM 829 C CA . THR A 1 111 ? 35.673 4.409 -48.538 1.00 38.97 111 THR A CA 1
ATOM 830 C C . THR A 1 111 ? 36.537 5.662 -48.565 1.00 38.97 111 THR A C 1
ATOM 832 O O . THR A 1 111 ? 36.141 6.707 -49.075 1.00 38.97 111 THR A O 1
ATOM 835 N N . GLU A 1 112 ? 37.657 5.550 -47.856 1.00 36.97 112 GLU A N 1
ATOM 836 C CA . GLU A 1 112 ? 39.004 5.900 -48.313 1.00 36.97 112 GLU A CA 1
ATOM 837 C C . GLU A 1 112 ? 39.110 7.107 -49.256 1.00 36.97 112 GLU A C 1
ATOM 839 O O . GLU A 1 112 ? 38.904 7.031 -50.464 1.00 36.97 112 GLU A O 1
ATOM 844 N N . ARG A 1 113 ? 39.513 8.235 -48.663 1.00 38.25 113 ARG A N 1
ATOM 845 C CA . ARG A 1 113 ? 40.101 9.374 -49.365 1.00 38.25 113 ARG A CA 1
ATOM 846 C C . ARG A 1 113 ? 41.542 8.976 -49.702 1.00 38.25 113 ARG A C 1
ATOM 848 O O . ARG A 1 113 ? 42.405 9.028 -48.831 1.00 38.25 113 ARG A O 1
ATOM 855 N N . GLY A 1 114 ? 41.745 8.489 -50.920 1.00 35.53 114 GLY A N 1
ATOM 856 C CA . GLY A 1 114 ? 43.043 8.146 -51.485 1.00 35.53 114 GLY A CA 1
ATOM 857 C C . GLY A 1 114 ? 43.199 8.841 -52.829 1.00 35.53 114 GLY A C 1
ATOM 858 O O . GLY A 1 114 ? 42.404 8.615 -53.737 1.00 35.53 114 GLY A O 1
ATOM 859 N N . ASP A 1 115 ? 44.188 9.722 -52.864 1.00 37.91 115 ASP A N 1
ATOM 860 C CA . ASP A 1 115 ? 44.829 10.394 -53.989 1.00 37.91 115 ASP A CA 1
ATOM 861 C C . ASP A 1 115 ? 44.518 9.861 -55.394 1.00 37.91 115 ASP A C 1
ATOM 863 O O . ASP A 1 115 ? 44.660 8.671 -55.687 1.00 37.91 115 ASP A O 1
ATOM 867 N N . ARG A 1 116 ? 44.223 10.796 -56.303 1.00 43.91 116 ARG A N 1
ATOM 868 C CA . ARG A 1 116 ? 44.840 10.818 -57.630 1.00 43.91 116 ARG A CA 1
ATOM 869 C C . ARG A 1 116 ? 44.732 12.207 -58.247 1.00 43.91 116 ARG A C 1
ATOM 871 O O . ARG A 1 116 ? 43.653 12.679 -58.594 1.00 43.91 116 ARG A O 1
ATOM 878 N N . ASP A 1 117 ? 45.903 12.816 -58.343 1.00 42.19 117 ASP A N 1
ATOM 879 C CA . ASP A 1 117 ? 46.262 13.859 -59.285 1.00 42.19 117 ASP A CA 1
ATOM 880 C C . ASP A 1 117 ? 45.810 13.551 -60.721 1.00 42.19 117 ASP A C 1
ATOM 882 O O . ASP A 1 117 ? 45.607 12.396 -61.105 1.00 42.19 117 ASP A O 1
ATOM 886 N N . SER A 1 118 ? 45.836 14.620 -61.519 1.00 44.44 118 SER A N 1
ATOM 887 C CA . SER A 1 118 ? 45.823 14.699 -62.984 1.00 44.44 118 SER A CA 1
ATOM 888 C C . SER A 1 118 ? 44.457 14.676 -63.675 1.00 44.44 118 SER A C 1
ATOM 890 O O . SER A 1 118 ? 43.938 13.629 -64.040 1.00 44.44 118 SER A O 1
ATOM 892 N N 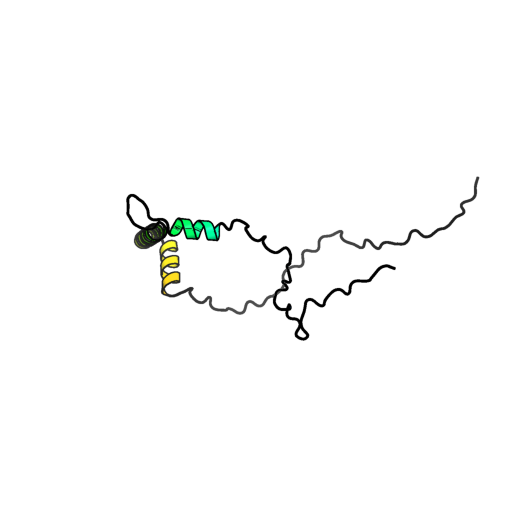. ASP A 1 119 ? 43.953 15.877 -63.963 1.00 39.72 119 ASP A N 1
ATOM 893 C CA . ASP A 1 119 ? 43.082 16.121 -65.115 1.00 39.72 119 ASP A CA 1
ATOM 894 C C . ASP A 1 119 ? 43.715 17.261 -65.945 1.00 39.72 119 ASP A C 1
ATOM 896 O O . ASP A 1 119 ? 43.947 18.346 -65.396 1.00 39.72 119 ASP A O 1
ATOM 900 N N . PRO A 1 120 ? 44.100 17.039 -67.217 1.00 49.75 120 PRO A N 1
ATOM 901 C CA . PRO A 1 120 ? 44.642 18.083 -68.079 1.00 49.75 120 PRO A CA 1
ATOM 902 C C . PRO A 1 120 ? 43.541 18.762 -68.911 1.00 49.75 120 PRO A C 1
ATOM 904 O O . PRO A 1 120 ? 42.777 18.064 -69.561 1.00 49.75 120 PRO A O 1
ATOM 907 N N . ALA A 1 121 ? 43.575 20.104 -68.923 1.00 38.50 121 ALA A N 1
ATOM 908 C CA . ALA A 1 121 ? 43.215 21.070 -69.987 1.00 38.50 121 ALA A CA 1
ATOM 909 C C . ALA A 1 121 ? 41.872 20.918 -70.758 1.00 38.50 121 ALA A C 1
ATOM 911 O O . ALA A 1 121 ? 41.379 19.825 -71.019 1.00 38.50 121 ALA A O 1
ATOM 912 N N . PRO A 1 122 ? 41.270 22.041 -71.185 1.00 50.22 122 PRO A N 1
ATOM 913 C CA . PRO A 1 122 ? 41.791 22.765 -72.355 1.00 50.22 122 PRO A CA 1
ATOM 914 C C . PRO A 1 122 ? 42.394 24.142 -72.052 1.00 50.22 122 PRO A C 1
ATOM 916 O O . PRO A 1 122 ? 41.892 24.836 -71.140 1.00 50.22 122 PRO A O 1
#

Radius of gyration: 30.85 Å; Cα contacts (8 Å, |Δi|>4): 46; chains: 1; bounding box: 76×45×88 Å

Secondary structure (DSSP, 8-state):
----------B-TTSPBPTT--S-TTSS-TT---HHHHHHHHHHPBPTTT-SBHHHHHHHHHHHHHHTT-HHHHHHHHHHHT--------------------TT------------------

Solvent-accessible surface area (backbone atoms only — not comparable to full-atom values): 8354 Å² total; per-residue (Å²): 137,85,82,82,79,78,81,75,76,65,45,45,99,83,71,44,63,37,91,95,51,61,99,55,81,84,45,86,60,87,90,61,88,47,68,70,57,54,49,55,52,57,34,65,40,61,38,88,85,80,70,41,29,46,48,55,52,54,51,54,51,42,51,52,40,26,75,70,65,38,61,69,41,39,50,56,53,47,35,70,73,78,40,72,79,77,73,79,84,67,86,74,77,87,76,71,84,80,79,82,77,74,89,81,81,79,74,89,72,88,76,80,94,70,90,80,85,89,85,82,81,136

Mean predicted aligned error: 18.15 Å

Sequence (122 aa):
MAKREATEKKRDDKGRFRKGQSGNAGGRPKGSVSLTTLLRHALLEADPTTKKTLARQLIDSLVAEALGGNVRALEVVLERIDGPARAAVGNQDHDAQPRIVIPGSEGRRATERGDRDSDPAP